Protein AF-A0A964QV43-F1 (afdb_monomer)

pLDDT: mean 86.17, std 11.32, range [45.97, 97.44]

Mean predicted aligned error: 10.3 Å

Secondary structure (DSSP, 8-state):
-----------S--SS---EEEEEEP-SSTT-EEEEEEES-S-TT-STTS--SEEEEEE----S--------SSS-----------SSHHHHS------EEEEEEE-TTS-EEEEEES--S-EEEEEESSSSS-EEEE-S--SSSSEEEEETTGGG-S--EEEEEE--

Structure (mmCIF, N/CA/C/O backbone):
data_AF-A0A964QV43-F1
#
_entry.id   AF-A0A964QV43-F1
#
loop_
_atom_site.group_PDB
_atom_site.id
_atom_site.type_symbol
_atom_site.label_atom_id
_atom_site.label_alt_id
_atom_site.label_comp_id
_atom_site.label_asym_id
_atom_site.label_entity_id
_atom_site.label_seq_id
_atom_site.pdbx_PDB_ins_code
_atom_site.Cartn_x
_atom_site.Cartn_y
_atom_site.Cartn_z
_atom_site.occupancy
_atom_site.B_iso_or_equiv
_atom_site.auth_seq_id
_atom_site.auth_comp_id
_atom_site.auth_asym_id
_atom_site.auth_atom_id
_atom_site.pdbx_PDB_model_num
ATOM 1 N N . MET A 1 1 ? 16.601 -3.543 -41.810 1.00 45.97 1 MET A N 1
ATOM 2 C CA . MET A 1 1 ? 17.189 -4.713 -41.134 1.00 45.97 1 MET A CA 1
ATOM 3 C C . MET A 1 1 ? 17.189 -4.360 -39.659 1.00 45.97 1 MET A C 1
ATOM 5 O O . MET A 1 1 ? 18.133 -3.740 -39.212 1.00 45.97 1 MET A O 1
ATOM 9 N N . GLU A 1 2 ? 16.094 -4.602 -38.943 1.00 54.75 2 GLU A N 1
ATOM 10 C CA . GLU A 1 2 ? 16.045 -4.313 -37.505 1.00 54.75 2 GLU A CA 1
ATOM 11 C C . GLU A 1 2 ? 15.262 -5.406 -36.798 1.00 54.75 2 GLU A C 1
ATOM 13 O O . GLU A 1 2 ? 14.046 -5.503 -36.918 1.00 54.75 2 GLU A O 1
ATOM 18 N N . THR A 1 3 ? 15.995 -6.251 -36.086 1.00 52.69 3 THR A N 1
ATOM 19 C CA . THR A 1 3 ? 15.449 -7.176 -35.096 1.00 52.69 3 THR A CA 1
ATOM 20 C C . THR A 1 3 ? 16.430 -7.240 -33.935 1.00 52.69 3 THR A C 1
ATOM 22 O O . THR A 1 3 ? 17.048 -8.269 -33.678 1.00 52.69 3 THR A O 1
ATOM 25 N N . SER A 1 4 ? 16.621 -6.117 -33.246 1.00 56.53 4 SER A N 1
ATOM 26 C CA . SER A 1 4 ? 17.097 -6.135 -31.864 1.00 56.53 4 SER A CA 1
ATOM 27 C C . SER A 1 4 ? 15.870 -6.171 -30.958 1.00 56.53 4 SER A C 1
ATOM 29 O O . SER A 1 4 ? 15.466 -5.178 -30.359 1.00 56.53 4 SER A O 1
ATOM 31 N N . THR A 1 5 ? 15.230 -7.337 -30.874 1.00 60.75 5 THR A N 1
ATOM 32 C CA . THR A 1 5 ? 14.279 -7.586 -29.791 1.00 60.75 5 THR A CA 1
ATOM 33 C C . THR A 1 5 ? 15.093 -7.637 -28.503 1.00 60.75 5 THR A C 1
ATOM 35 O O . THR A 1 5 ? 15.767 -8.622 -28.213 1.00 60.75 5 THR A O 1
ATOM 38 N N . TRP A 1 6 ? 15.116 -6.522 -27.779 1.00 61.56 6 TRP A N 1
ATOM 39 C CA . TRP A 1 6 ? 15.834 -6.406 -26.517 1.00 61.56 6 TRP A CA 1
ATOM 40 C C . TRP A 1 6 ? 15.053 -7.122 -25.416 1.00 61.56 6 TRP A C 1
ATOM 42 O O . TRP A 1 6 ? 13.926 -6.745 -25.102 1.00 61.56 6 TRP A O 1
ATOM 52 N N . LEU A 1 7 ? 15.656 -8.163 -24.838 1.00 74.38 7 LEU A N 1
ATOM 53 C CA . LEU A 1 7 ? 15.048 -8.992 -23.799 1.00 74.38 7 LEU A CA 1
ATOM 54 C C . LEU A 1 7 ? 15.809 -8.822 -22.480 1.00 74.38 7 LEU A C 1
ATOM 56 O O . LEU A 1 7 ? 17.037 -8.924 -22.422 1.00 74.38 7 LEU A O 1
ATOM 60 N N . MET A 1 8 ? 15.072 -8.557 -21.407 1.00 82.44 8 MET A N 1
ATOM 61 C CA . MET A 1 8 ? 15.572 -8.697 -20.045 1.00 82.44 8 MET A CA 1
ATOM 62 C C . MET A 1 8 ? 15.154 -10.072 -19.529 1.00 82.44 8 MET A C 1
ATOM 64 O O . MET A 1 8 ? 13.979 -10.417 -19.602 1.00 82.44 8 MET A O 1
ATOM 68 N N . ASP A 1 9 ? 16.114 -10.846 -19.025 1.00 85.44 9 ASP A N 1
ATOM 69 C CA . ASP A 1 9 ? 15.816 -12.105 -18.347 1.00 85.44 9 ASP A CA 1
ATOM 70 C C . ASP A 1 9 ? 15.123 -11.802 -17.009 1.00 85.44 9 ASP A C 1
ATOM 72 O O . ASP A 1 9 ? 15.660 -11.068 -16.176 1.00 85.44 9 ASP A O 1
ATOM 76 N N . LEU A 1 10 ? 13.910 -12.328 -16.837 1.00 85.19 10 LEU A N 1
ATOM 77 C CA . LEU A 1 10 ? 13.093 -12.174 -15.631 1.00 85.19 10 LEU A CA 1
ATOM 78 C C . LEU A 1 10 ? 13.141 -13.426 -14.739 1.00 85.19 10 LEU A C 1
ATOM 80 O O . LEU A 1 10 ? 12.353 -13.557 -13.798 1.00 85.19 10 LEU A O 1
ATOM 84 N N . GLY A 1 11 ? 14.071 -14.339 -15.018 1.00 85.56 11 GLY A N 1
ATOM 85 C CA . GLY A 1 11 ? 14.200 -15.644 -14.390 1.00 85.56 11 GLY A CA 1
ATOM 86 C C . GLY A 1 11 ? 13.428 -16.729 -15.137 1.00 85.56 11 GLY A C 1
ATOM 87 O O . GLY A 1 11 ? 12.701 -16.470 -16.097 1.00 85.56 11 GLY A O 1
ATOM 88 N N . ALA A 1 12 ? 13.574 -17.968 -14.661 1.00 87.19 12 ALA A N 1
ATOM 89 C CA . ALA A 1 12 ? 12.897 -19.117 -15.247 1.00 87.19 12 ALA A CA 1
ATOM 90 C C . ALA A 1 12 ? 11.363 -18.934 -15.241 1.00 87.19 12 ALA A C 1
ATOM 92 O O . ALA A 1 12 ? 10.820 -18.342 -14.296 1.00 87.19 12 ALA A O 1
ATOM 93 N N . PRO A 1 13 ? 10.666 -19.430 -16.279 1.00 83.12 13 PRO A N 1
ATOM 94 C CA . PRO A 1 13 ? 9.213 -19.475 -16.285 1.00 83.12 13 PRO A CA 1
ATOM 95 C C . PRO A 1 13 ? 8.705 -20.435 -15.203 1.00 83.12 13 PRO A C 1
ATOM 97 O O . PRO A 1 13 ? 9.263 -21.516 -15.00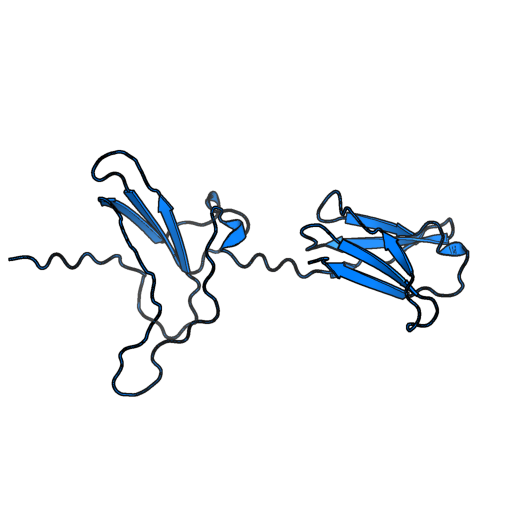9 1.00 83.12 13 PRO A O 1
ATOM 100 N N . ASP A 1 14 ? 7.629 -20.044 -14.526 1.00 86.94 14 ASP A N 1
ATOM 101 C CA . ASP A 1 14 ? 6.891 -20.876 -13.577 1.00 86.94 14 ASP A CA 1
ATOM 102 C C . ASP A 1 14 ? 5.392 -20.548 -13.610 1.00 86.94 14 ASP A C 1
ATOM 104 O O . ASP A 1 14 ? 4.965 -19.572 -14.225 1.00 86.94 14 ASP A O 1
ATOM 108 N N . GLU A 1 15 ? 4.595 -21.395 -12.958 1.00 86.50 15 GLU A N 1
ATOM 109 C CA . GLU A 1 15 ? 3.143 -21.227 -12.814 1.00 86.50 15 GLU A CA 1
ATOM 110 C C . GLU A 1 15 ? 2.764 -20.462 -11.530 1.00 86.50 15 GLU A C 1
ATOM 112 O O . GLU A 1 15 ? 1.591 -20.398 -11.158 1.00 86.50 15 GLU A O 1
ATOM 117 N N . ALA A 1 16 ? 3.741 -19.899 -10.809 1.00 89.50 16 ALA A N 1
ATOM 118 C CA . ALA A 1 16 ? 3.479 -19.199 -9.562 1.00 89.50 16 ALA A CA 1
ATOM 119 C C . ALA A 1 16 ? 2.957 -17.777 -9.813 1.00 89.50 16 ALA A C 1
ATOM 121 O O . ALA A 1 16 ? 3.231 -17.130 -10.828 1.00 89.50 16 ALA A O 1
ATOM 122 N N . VAL A 1 17 ? 2.234 -17.242 -8.827 1.00 88.62 17 VAL A N 1
ATOM 123 C CA . VAL A 1 17 ? 1.917 -15.813 -8.803 1.00 88.62 17 VAL A CA 1
ATOM 124 C C . VAL A 1 17 ? 3.200 -15.050 -8.501 1.00 88.62 17 VAL A C 1
ATOM 126 O O . VAL A 1 17 ? 3.832 -15.260 -7.467 1.00 88.62 17 VAL A O 1
ATOM 129 N N . ASN A 1 18 ? 3.570 -14.150 -9.405 1.00 91.12 18 ASN A N 1
ATOM 130 C CA . ASN A 1 18 ? 4.769 -13.337 -9.286 1.00 91.12 18 ASN A CA 1
ATOM 131 C C . ASN A 1 18 ? 4.397 -11.872 -9.052 1.00 91.12 18 ASN A C 1
ATOM 133 O O . ASN A 1 18 ? 3.537 -11.318 -9.735 1.00 91.12 18 ASN A O 1
ATOM 137 N N . PHE A 1 19 ? 5.074 -11.243 -8.096 1.00 92.50 19 PHE A N 1
ATOM 138 C CA . PHE A 1 19 ? 4.970 -9.817 -7.829 1.00 92.50 19 PHE A CA 1
ATOM 139 C C . PHE A 1 19 ? 6.157 -9.091 -8.462 1.00 92.50 19 PHE A C 1
ATOM 141 O O . PHE A 1 19 ? 7.310 -9.361 -8.122 1.00 92.50 19 PHE A O 1
ATOM 148 N N . PHE A 1 20 ? 5.876 -8.164 -9.374 1.00 93.44 20 PHE A N 1
ATOM 149 C CA . PHE A 1 20 ? 6.898 -7.371 -10.050 1.00 93.44 20 PHE A CA 1
ATOM 150 C C . PHE A 1 20 ? 6.821 -5.908 -9.632 1.00 93.44 20 PHE A C 1
ATOM 152 O O . PHE A 1 20 ? 5.737 -5.339 -9.529 1.00 93.44 20 PHE A O 1
ATOM 159 N N . VAL A 1 21 ? 7.990 -5.296 -9.456 1.00 95.56 21 VAL A N 1
ATOM 160 C CA . VAL A 1 21 ? 8.137 -3.844 -9.317 1.00 95.56 21 VAL A CA 1
ATOM 161 C C . V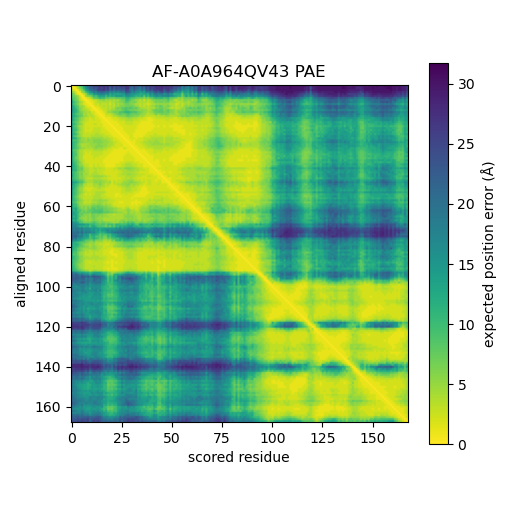AL A 1 21 ? 9.074 -3.371 -10.413 1.00 95.56 21 VAL A C 1
ATOM 163 O O . VAL A 1 21 ? 10.111 -3.991 -10.652 1.00 95.56 21 VAL A O 1
ATOM 166 N N . LEU A 1 22 ? 8.699 -2.295 -11.098 1.00 94.62 22 LEU A N 1
ATOM 167 C CA . LEU A 1 22 ? 9.518 -1.658 -12.121 1.00 94.62 22 LEU A CA 1
ATOM 168 C C . LEU A 1 22 ? 9.735 -0.198 -11.729 1.00 94.62 22 LEU A C 1
ATOM 170 O O . LEU A 1 22 ? 8.777 0.505 -11.413 1.00 94.62 22 LEU A O 1
ATOM 174 N N . LYS A 1 23 ? 10.987 0.259 -11.778 1.00 95.62 23 LYS A N 1
ATOM 175 C CA . LYS A 1 23 ? 11.349 1.667 -11.593 1.00 95.62 23 LYS A CA 1
ATOM 176 C C . LYS A 1 23 ? 11.905 2.217 -12.891 1.00 95.62 23 LYS A C 1
ATOM 178 O O . LYS A 1 23 ? 12.930 1.739 -13.370 1.00 95.62 23 LYS A O 1
ATOM 183 N N . PHE A 1 24 ? 11.237 3.234 -13.416 1.00 94.25 24 PHE A N 1
ATOM 184 C CA . PHE A 1 24 ? 11.685 4.002 -14.568 1.00 94.25 24 PHE A CA 1
ATOM 185 C C . PHE A 1 24 ? 12.455 5.221 -14.057 1.00 94.25 24 PHE A C 1
ATOM 187 O O . PHE A 1 24 ? 11.878 6.058 -13.364 1.00 94.25 24 PHE A O 1
ATOM 194 N N . ASN A 1 25 ? 13.745 5.321 -14.372 1.00 95.25 25 ASN A N 1
ATOM 195 C CA . ASN A 1 25 ? 14.514 6.540 -14.133 1.00 95.25 25 ASN A CA 1
ATOM 196 C C . ASN A 1 25 ? 14.676 7.256 -15.467 1.00 95.25 25 ASN A C 1
ATOM 198 O O . ASN A 1 25 ? 15.297 6.706 -16.377 1.00 95.25 25 ASN A O 1
ATOM 202 N N . LEU A 1 26 ? 14.109 8.455 -15.559 1.00 93.75 26 LEU A N 1
ATOM 203 C CA . LEU A 1 26 ? 14.152 9.280 -16.759 1.00 93.75 26 LEU A CA 1
ATOM 204 C C . LEU A 1 26 ? 15.197 10.390 -16.603 1.00 93.75 26 LEU A C 1
ATOM 206 O O . LEU A 1 26 ? 15.378 10.927 -15.507 1.00 93.75 26 LEU A O 1
ATOM 210 N N . SER A 1 27 ? 15.867 10.730 -17.695 1.00 94.31 27 SER A N 1
ATOM 211 C CA . SER A 1 27 ? 16.918 11.736 -17.789 1.00 94.31 27 SER A CA 1
ATOM 212 C C . SER A 1 27 ? 16.646 12.694 -18.951 1.00 94.31 27 SER A C 1
ATOM 214 O O . SER A 1 27 ? 15.976 12.363 -19.923 1.00 94.31 27 SER A O 1
ATOM 216 N N . ASP A 1 28 ? 17.187 13.905 -18.855 1.00 95.31 28 ASP A N 1
ATOM 217 C CA . ASP A 1 28 ? 17.239 14.877 -19.949 1.00 95.31 28 ASP A CA 1
ATOM 218 C C . ASP A 1 28 ? 18.413 14.630 -20.917 1.00 95.31 28 ASP A C 1
ATOM 220 O O . ASP A 1 28 ? 18.510 15.277 -21.962 1.00 95.31 28 ASP A O 1
ATOM 224 N N . GLN A 1 29 ? 19.307 13.691 -20.591 1.00 96.19 29 GLN A N 1
ATOM 225 C CA . GLN A 1 29 ? 20.451 13.323 -21.415 1.00 96.19 29 GLN A CA 1
ATOM 226 C C . GLN A 1 29 ? 20.105 12.206 -22.399 1.00 96.19 29 GLN A C 1
ATOM 228 O O . GLN A 1 29 ? 19.368 11.271 -22.095 1.00 96.19 29 GLN A O 1
ATOM 233 N N . THR A 1 30 ? 20.710 12.268 -23.584 1.00 95.19 30 THR A N 1
ATOM 234 C CA . THR A 1 30 ? 20.523 11.255 -24.622 1.00 95.19 30 THR A CA 1
ATOM 235 C C . THR A 1 30 ? 20.984 9.878 -24.157 1.00 95.19 30 THR A C 1
ATOM 237 O O . THR A 1 30 ? 22.147 9.691 -23.809 1.00 95.19 30 THR A O 1
ATOM 240 N N . ASN A 1 31 ? 20.092 8.901 -24.292 1.00 93.50 31 ASN A N 1
ATOM 241 C CA . ASN A 1 31 ? 20.296 7.497 -23.965 1.00 93.50 31 ASN A CA 1
ATOM 242 C C . ASN A 1 31 ? 20.625 7.262 -22.486 1.00 93.50 31 ASN A C 1
ATOM 244 O O . ASN A 1 31 ? 21.384 6.351 -22.164 1.00 93.50 31 ASN A O 1
ATOM 248 N N . SER A 1 32 ? 20.061 8.069 -21.588 1.00 95.44 32 SER A N 1
ATOM 249 C CA . SER A 1 32 ? 20.360 7.992 -20.154 1.00 95.44 32 SER A CA 1
ATOM 250 C C . SER A 1 32 ? 19.212 7.450 -19.303 1.00 95.44 32 SER A C 1
ATOM 252 O O . SER A 1 32 ? 19.368 7.330 -18.086 1.00 95.44 32 SER A O 1
ATOM 254 N N . ASP A 1 33 ? 18.091 7.058 -19.910 1.00 95.94 33 ASP A N 1
ATOM 255 C CA . ASP A 1 33 ? 16.996 6.430 -19.180 1.00 95.94 33 ASP A CA 1
ATOM 256 C C . ASP A 1 33 ? 17.354 4.998 -18.779 1.00 95.94 33 ASP A C 1
ATOM 258 O O . ASP A 1 33 ? 18.217 4.327 -19.365 1.00 95.94 33 ASP A O 1
ATOM 262 N N . SER A 1 34 ? 16.678 4.521 -17.736 1.00 94.44 34 SER A N 1
ATOM 263 C CA . SER A 1 34 ? 16.840 3.158 -17.250 1.00 94.44 34 SER A CA 1
ATOM 264 C C . SER A 1 34 ? 15.566 2.571 -16.659 1.00 94.44 34 SER A C 1
ATOM 266 O O . SER A 1 34 ? 14.710 3.280 -16.130 1.00 94.44 34 SER A O 1
ATOM 268 N N . VAL A 1 35 ? 15.488 1.242 -16.703 1.00 94.75 35 VAL A N 1
ATOM 269 C CA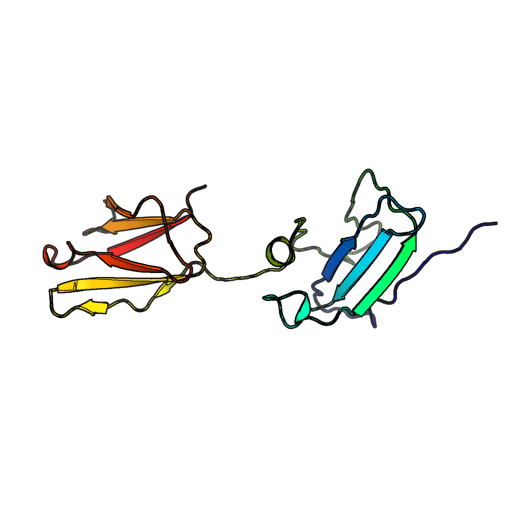 . VAL A 1 35 ? 14.490 0.442 -15.995 1.00 94.75 35 VAL A CA 1
ATOM 270 C C . VAL A 1 35 ? 15.200 -0.509 -15.050 1.00 94.75 35 VAL A C 1
ATOM 272 O O . VAL A 1 35 ? 16.061 -1.289 -15.462 1.00 94.75 35 VAL A O 1
ATOM 275 N N . VAL A 1 36 ? 14.817 -0.459 -13.781 1.00 95.44 36 VAL A N 1
ATOM 276 C CA . VAL A 1 36 ? 15.207 -1.437 -12.763 1.00 95.44 36 VAL A CA 1
ATOM 277 C C . VAL A 1 36 ? 14.015 -2.344 -12.499 1.00 95.44 36 VAL A C 1
ATOM 279 O O . VAL A 1 36 ? 12.892 -1.853 -12.370 1.00 95.44 36 VAL A O 1
ATOM 282 N N . VAL A 1 37 ? 14.245 -3.654 -12.429 1.00 95.88 37 VAL A N 1
ATOM 283 C CA . VAL A 1 37 ? 13.181 -4.640 -12.207 1.00 95.88 37 VAL A CA 1
ATOM 284 C C . VAL A 1 37 ? 13.468 -5.452 -10.955 1.00 95.88 37 VAL A C 1
ATOM 286 O O . VAL A 1 37 ? 14.579 -5.942 -10.746 1.00 95.88 37 VAL A O 1
ATOM 289 N N . TRP A 1 38 ? 12.427 -5.650 -10.156 1.00 96.12 38 TRP A N 1
ATOM 290 C CA . TRP A 1 38 ? 12.389 -6.604 -9.059 1.00 96.12 38 TRP A CA 1
ATOM 291 C C . TRP A 1 38 ? 11.318 -7.646 -9.348 1.00 96.12 38 TRP A C 1
ATOM 293 O O . TRP A 1 38 ? 10.220 -7.314 -9.795 1.00 96.12 38 TRP A O 1
ATOM 303 N N . ARG A 1 39 ? 11.632 -8.900 -9.037 1.00 94.25 39 ARG A N 1
ATOM 304 C CA . ARG A 1 39 ? 10.686 -10.013 -9.009 1.00 94.25 39 ARG A CA 1
ATOM 305 C C . ARG A 1 39 ? 10.685 -10.574 -7.597 1.00 94.25 39 ARG A C 1
ATOM 307 O O . ARG A 1 39 ? 11.744 -10.922 -7.084 1.00 94.25 39 ARG A O 1
ATOM 314 N N . ASN A 1 40 ? 9.511 -10.632 -6.983 1.00 93.31 40 ASN A N 1
ATOM 315 C CA . ASN A 1 40 ? 9.289 -11.097 -5.615 1.00 93.31 40 ASN A CA 1
ATOM 316 C C . ASN A 1 40 ? 10.266 -10.467 -4.589 1.00 93.31 40 ASN A C 1
ATOM 318 O O . ASN A 1 40 ? 10.953 -11.201 -3.875 1.00 93.31 40 ASN A O 1
ATOM 322 N N . PRO A 1 41 ? 10.370 -9.121 -4.513 1.00 93.50 41 PRO A N 1
ATOM 323 C CA . PRO A 1 41 ? 11.263 -8.458 -3.563 1.00 93.50 41 PRO A CA 1
ATOM 324 C C . PRO A 1 41 ? 10.948 -8.866 -2.116 1.00 93.50 41 PRO A C 1
ATOM 326 O O . PRO A 1 41 ? 9.808 -8.769 -1.665 1.00 93.50 41 PRO A O 1
ATOM 329 N N . ALA A 1 42 ? 11.971 -9.301 -1.376 1.00 88.62 42 ALA A N 1
ATOM 330 C CA . ALA A 1 42 ? 11.806 -9.816 -0.016 1.00 88.62 42 ALA A CA 1
ATOM 331 C C . ALA A 1 42 ? 11.529 -8.717 1.027 1.00 88.62 42 ALA A C 1
ATOM 333 O O . ALA A 1 42 ? 10.841 -8.966 2.016 1.00 88.62 42 ALA A O 1
ATOM 334 N N . ASN A 1 43 ? 12.051 -7.502 0.821 1.00 90.44 43 ASN A N 1
ATOM 335 C CA . ASN A 1 43 ? 11.872 -6.378 1.735 1.00 90.44 43 ASN A CA 1
ATOM 336 C C . ASN A 1 43 ? 11.005 -5.287 1.096 1.00 90.44 43 ASN A C 1
ATOM 338 O O . ASN A 1 43 ? 11.494 -4.385 0.417 1.00 90.44 43 ASN A O 1
ATOM 342 N N . LEU A 1 44 ? 9.703 -5.337 1.362 1.00 90.81 44 LEU A N 1
ATOM 343 C CA . LEU A 1 44 ? 8.768 -4.339 0.841 1.00 90.81 44 LEU A CA 1
ATOM 344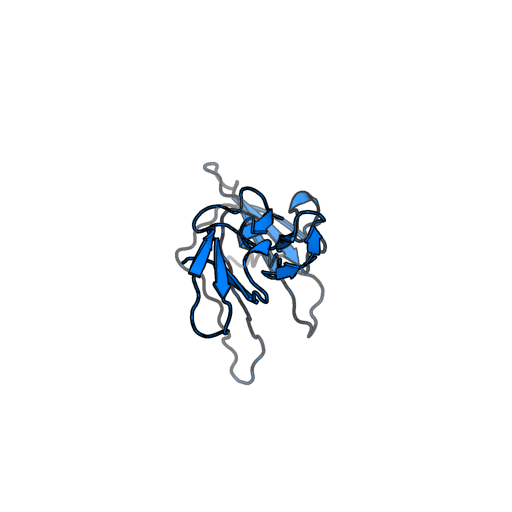 C C . LEU A 1 44 ? 8.874 -2.982 1.552 1.00 90.81 44 LEU A C 1
ATOM 346 O O . LEU A 1 44 ? 8.407 -1.991 1.007 1.00 90.81 44 LEU A O 1
ATOM 350 N N . ALA A 1 45 ? 9.506 -2.896 2.725 1.00 87.50 45 ALA A N 1
ATOM 351 C CA . ALA A 1 45 ? 9.627 -1.643 3.472 1.00 87.50 45 ALA A CA 1
ATOM 352 C C . ALA A 1 45 ? 10.709 -0.700 2.919 1.00 87.50 45 ALA A C 1
ATOM 354 O O . ALA A 1 45 ? 10.715 0.481 3.259 1.00 87.50 45 ALA A O 1
ATOM 355 N N . SER A 1 46 ? 11.635 -1.200 2.095 1.00 89.50 46 SER A N 1
ATOM 356 C CA . SER A 1 46 ? 12.741 -0.402 1.565 1.00 89.50 46 SER A CA 1
ATOM 357 C C . SER A 1 46 ? 13.214 -0.911 0.207 1.00 89.50 46 SER A C 1
ATOM 359 O O . SER A 1 46 ? 13.624 -2.066 0.090 1.00 89.50 46 SER A O 1
ATOM 361 N N . GLU A 1 47 ? 13.243 -0.015 -0.785 1.00 92.81 47 GLU A N 1
ATOM 362 C CA . GLU A 1 47 ? 13.810 -0.273 -2.117 1.00 92.81 47 GLU A CA 1
ATOM 363 C C . GLU A 1 47 ? 15.266 -0.749 -2.012 1.00 92.81 47 GLU A C 1
ATOM 365 O O . GLU A 1 47 ? 15.617 -1.803 -2.532 1.00 92.81 47 GLU A O 1
ATOM 370 N N . ALA A 1 48 ? 16.107 -0.021 -1.268 1.00 91.75 48 ALA A N 1
ATOM 371 C CA . ALA A 1 48 ? 17.525 -0.350 -1.103 1.00 91.75 48 ALA A CA 1
ATOM 372 C C . ALA A 1 48 ? 17.754 -1.685 -0.371 1.00 91.75 48 ALA A C 1
ATOM 374 O O . ALA A 1 48 ? 18.809 -2.300 -0.510 1.00 91.75 48 ALA A O 1
ATOM 375 N N . GLY A 1 49 ? 16.769 -2.131 0.415 1.00 89.06 49 GLY A N 1
ATOM 376 C CA . GLY A 1 49 ? 16.791 -3.415 1.110 1.00 89.06 49 GLY A CA 1
ATOM 377 C C . GLY A 1 49 ? 16.346 -4.602 0.253 1.00 89.06 49 GLY A C 1
ATOM 378 O O . GLY A 1 49 ? 16.388 -5.730 0.742 1.00 89.06 49 GLY A O 1
ATOM 379 N N . SER A 1 50 ? 15.910 -4.368 -0.988 1.00 92.12 50 SER A N 1
ATOM 380 C CA . SER A 1 50 ? 15.462 -5.400 -1.922 1.00 92.12 50 SER A CA 1
ATOM 381 C C . SER A 1 50 ? 16.382 -5.454 -3.146 1.00 92.12 50 SER A C 1
ATOM 383 O O . SER A 1 50 ? 16.418 -4.498 -3.922 1.00 92.12 50 SER A O 1
ATOM 385 N N . PRO A 1 51 ? 17.118 -6.557 -3.376 1.00 92.31 51 PRO A N 1
ATOM 386 C CA . PRO A 1 51 ? 17.982 -6.673 -4.545 1.00 92.31 51 PRO A CA 1
ATOM 387 C C . PRO A 1 51 ? 17.150 -6.747 -5.831 1.00 92.31 51 PRO A C 1
ATOM 389 O O . PRO A 1 51 ? 16.221 -7.550 -5.940 1.00 92.31 51 PRO A O 1
ATOM 392 N N . ALA A 1 52 ? 17.494 -5.906 -6.806 1.00 94.06 52 ALA A N 1
ATOM 393 C CA . ALA A 1 52 ? 16.908 -5.961 -8.139 1.00 94.06 52 ALA A CA 1
ATOM 394 C C . ALA A 1 52 ? 17.379 -7.220 -8.876 1.00 94.06 52 ALA A C 1
ATOM 396 O O . ALA A 1 52 ? 18.531 -7.634 -8.741 1.00 94.06 52 ALA A O 1
ATOM 397 N N . ILE A 1 53 ? 16.506 -7.793 -9.705 1.00 94.12 53 ILE A N 1
ATOM 398 C CA . ILE A 1 53 ? 16.884 -8.892 -10.605 1.00 94.12 53 ILE A CA 1
ATOM 399 C C . ILE A 1 53 ? 17.666 -8.382 -11.820 1.00 94.12 53 ILE A C 1
ATOM 401 O O . ILE A 1 53 ? 18.362 -9.140 -12.489 1.00 94.12 53 ILE A O 1
ATOM 405 N N . GLY A 1 54 ? 17.599 -7.076 -12.081 1.00 92.56 54 GLY A N 1
ATOM 406 C CA . GLY A 1 54 ? 18.522 -6.407 -12.975 1.00 92.56 54 GLY A CA 1
ATOM 407 C C . GLY A 1 54 ? 18.139 -4.966 -13.272 1.00 92.56 54 GLY A C 1
ATOM 408 O O . GLY A 1 54 ? 17.043 -4.498 -12.958 1.00 92.56 54 GLY A O 1
ATOM 409 N N . THR A 1 55 ? 19.072 -4.294 -13.934 1.00 93.38 55 THR A N 1
ATOM 410 C CA . THR A 1 55 ? 18.907 -2.944 -14.465 1.00 93.38 55 THR A CA 1
ATOM 411 C C . THR A 1 55 ? 19.211 -2.966 -15.952 1.00 93.38 55 THR A C 1
ATOM 413 O O . THR A 1 55 ? 20.119 -3.667 -16.415 1.00 93.38 55 THR A O 1
ATOM 416 N N . ARG A 1 56 ? 18.446 -2.192 -16.709 1.00 91.44 56 ARG A N 1
ATOM 417 C CA . ARG A 1 56 ? 18.746 -1.843 -18.093 1.00 91.44 56 ARG A CA 1
ATOM 418 C C . ARG A 1 56 ? 18.845 -0.335 -18.191 1.00 91.44 56 ARG A C 1
ATOM 420 O O . ARG A 1 56 ? 18.020 0.361 -17.617 1.00 91.44 56 ARG A O 1
ATOM 427 N N . SER A 1 57 ? 19.855 0.148 -18.897 1.00 93.31 57 SER A N 1
ATOM 428 C CA . SER A 1 57 ? 20.147 1.566 -19.107 1.00 93.31 57 SER A CA 1
ATOM 429 C C . SER A 1 57 ? 20.686 1.772 -20.521 1.00 93.31 57 SER A C 1
ATOM 431 O O . SER A 1 57 ? 20.915 0.793 -21.237 1.00 93.31 57 SER A O 1
ATOM 433 N N . GLY A 1 58 ? 20.895 3.023 -20.930 1.00 92.25 58 GLY A N 1
ATOM 434 C CA . GLY A 1 58 ? 21.512 3.319 -22.225 1.00 92.25 58 GLY A CA 1
ATOM 435 C C . GLY A 1 58 ? 20.509 3.585 -23.349 1.00 92.25 58 GLY A C 1
ATOM 436 O O . GLY A 1 58 ? 20.828 3.342 -24.511 1.00 92.25 58 GLY A O 1
ATOM 437 N N . PHE A 1 59 ? 19.288 4.013 -23.026 1.00 91.88 59 PHE A N 1
ATOM 438 C CA . PHE A 1 59 ? 18.224 4.254 -24.001 1.00 91.88 59 PHE A CA 1
ATOM 439 C C . PHE A 1 59 ? 17.384 5.471 -23.615 1.00 91.88 59 PHE A C 1
ATOM 441 O O . PHE A 1 59 ? 17.542 6.008 -22.526 1.00 91.88 59 PHE A O 1
ATOM 448 N N . ASN A 1 60 ? 16.530 5.923 -24.530 1.00 92.88 60 ASN A N 1
ATOM 449 C CA . ASN A 1 60 ? 15.502 6.926 -24.263 1.00 92.88 60 ASN A CA 1
ATOM 450 C C . ASN A 1 60 ? 14.134 6.242 -24.242 1.00 92.88 60 ASN A C 1
ATOM 452 O O . ASN A 1 60 ? 13.849 5.392 -25.091 1.00 92.88 60 ASN A O 1
ATOM 456 N N . MET A 1 61 ? 13.279 6.627 -23.302 1.00 89.62 61 MET A N 1
ATOM 457 C CA . MET A 1 61 ? 11.949 6.070 -23.101 1.00 89.62 61 MET A CA 1
ATOM 458 C C . MET A 1 61 ? 10.877 7.093 -23.429 1.00 89.62 61 MET A C 1
ATOM 460 O O . MET A 1 61 ? 10.809 8.165 -22.839 1.00 89.62 61 MET A O 1
ATOM 464 N N . ILE A 1 62 ? 9.972 6.710 -24.324 1.00 85.88 62 ILE A N 1
ATOM 465 C CA . ILE A 1 62 ? 8.710 7.408 -24.545 1.00 85.88 62 ILE A CA 1
ATOM 466 C C . ILE A 1 62 ? 7.603 6.369 -24.688 1.00 85.88 62 ILE A C 1
ATOM 468 O O . ILE A 1 62 ? 7.749 5.381 -25.406 1.00 85.88 62 ILE A O 1
ATOM 472 N N . PHE A 1 63 ? 6.487 6.575 -24.003 1.00 81.94 63 PHE A N 1
ATOM 473 C CA . PHE A 1 63 ? 5.279 5.788 -24.207 1.00 81.94 63 PHE A CA 1
ATOM 474 C C . PHE A 1 63 ? 4.060 6.673 -23.964 1.00 81.94 63 PHE A C 1
ATOM 476 O O . PHE A 1 63 ? 4.026 7.466 -23.029 1.00 81.94 63 PHE A O 1
ATOM 483 N N . ASN A 1 64 ? 3.056 6.533 -24.827 1.00 86.75 64 ASN A N 1
ATOM 484 C CA . ASN A 1 64 ? 1.791 7.265 -24.715 1.00 86.75 64 ASN A CA 1
ATOM 485 C C . ASN A 1 64 ? 0.696 6.428 -24.043 1.00 86.75 64 ASN A C 1
ATOM 487 O O . ASN A 1 64 ? -0.337 6.962 -23.651 1.00 86.75 64 ASN A O 1
ATOM 491 N N . ASN A 1 65 ? 0.887 5.110 -23.951 1.00 84.88 65 ASN A N 1
ATOM 492 C CA . ASN A 1 65 ? -0.044 4.197 -23.306 1.00 84.88 65 ASN A CA 1
ATOM 493 C C . ASN A 1 65 ? 0.696 3.006 -22.686 1.00 84.88 65 ASN A C 1
ATOM 495 O O . ASN A 1 65 ? 1.782 2.636 -23.129 1.00 84.88 65 ASN A O 1
ATOM 499 N N . THR A 1 66 ? 0.057 2.411 -21.682 1.00 81.44 66 THR A N 1
ATOM 500 C CA . THR A 1 66 ? 0.451 1.140 -21.075 1.00 81.44 66 THR A CA 1
ATOM 501 C C . THR A 1 66 ? -0.763 0.230 -21.111 1.00 81.44 66 THR A C 1
ATOM 503 O O . THR A 1 66 ? -1.831 0.605 -20.630 1.00 81.44 66 THR A O 1
ATOM 506 N N . THR A 1 67 ? -0.608 -0.959 -21.685 1.00 82.38 67 THR A N 1
ATOM 507 C CA . THR A 1 67 ? -1.683 -1.950 -21.789 1.00 82.38 67 THR A CA 1
ATOM 508 C C . THR A 1 67 ? -1.208 -3.273 -21.208 1.00 82.38 67 THR A C 1
ATOM 510 O O . THR A 1 67 ? -0.155 -3.774 -21.595 1.00 82.38 67 THR A O 1
ATOM 513 N N . VAL A 1 68 ? -2.002 -3.858 -20.310 1.00 81.56 68 VAL A N 1
ATOM 514 C CA . VAL A 1 68 ? -1.844 -5.247 -19.865 1.00 81.56 68 VAL A CA 1
ATOM 515 C C . VAL A 1 68 ? -2.951 -6.047 -20.533 1.00 81.56 68 VAL A C 1
ATOM 517 O O . VAL A 1 68 ? -4.118 -5.922 -20.170 1.00 81.56 68 VAL A O 1
ATOM 520 N N . ALA A 1 69 ? -2.597 -6.813 -21.560 1.00 76.75 69 ALA A N 1
ATOM 521 C CA . ALA A 1 69 ? -3.556 -7.571 -22.349 1.00 76.75 69 ALA A CA 1
ATOM 522 C C . ALA A 1 69 ? -3.000 -8.940 -22.728 1.00 76.75 69 ALA A C 1
ATOM 524 O O . ALA A 1 69 ? -1.795 -9.126 -22.892 1.00 76.75 69 ALA A O 1
ATOM 525 N N . MET A 1 70 ? -3.916 -9.886 -22.900 1.00 75.62 70 MET A N 1
ATOM 526 C CA . MET A 1 70 ? -3.641 -11.205 -23.447 1.00 75.62 70 MET A CA 1
ATOM 527 C C . MET A 1 70 ? -4.201 -11.269 -24.869 1.00 75.62 70 MET A C 1
ATOM 529 O O . MET A 1 70 ? -5.364 -10.940 -25.090 1.00 75.62 70 MET A O 1
ATOM 533 N N . PHE A 1 71 ? -3.389 -11.737 -25.818 1.00 70.81 71 PHE A N 1
ATOM 534 C CA . PHE A 1 71 ? -3.773 -11.924 -27.224 1.00 70.81 71 PHE A CA 1
ATOM 535 C C . PHE A 1 71 ? -3.687 -13.406 -27.629 1.00 70.81 71 PHE A C 1
ATOM 537 O O . PHE A 1 71 ? -3.132 -13.746 -28.671 1.00 70.81 71 PHE A O 1
ATOM 544 N N . ALA A 1 72 ? -4.179 -14.307 -26.773 1.00 68.94 72 ALA A N 1
ATOM 545 C CA . ALA A 1 72 ? -4.153 -15.749 -27.020 1.00 68.94 72 ALA A CA 1
ATOM 546 C C . ALA A 1 72 ? -5.448 -16.231 -27.694 1.00 68.94 72 ALA A C 1
ATOM 548 O O . ALA A 1 72 ? -6.536 -15.750 -27.381 1.00 68.94 72 ALA A O 1
ATOM 549 N N . SER A 1 73 ? -5.333 -17.209 -28.600 1.00 66.31 73 SER A N 1
ATOM 550 C CA . SER A 1 73 ? -6.463 -17.796 -29.336 1.00 66.31 73 SER A CA 1
ATOM 551 C C . SER A 1 73 ? -7.242 -18.858 -28.545 1.00 66.31 73 SER A C 1
ATOM 553 O O . SER A 1 73 ? -8.336 -19.233 -28.963 1.00 66.31 73 SER A O 1
ATOM 555 N N . SER A 1 74 ? -6.729 -19.329 -27.400 1.00 71.19 74 SER A N 1
ATOM 556 C CA . SER A 1 74 ? -7.462 -20.208 -26.475 1.00 71.19 74 SER A CA 1
ATOM 557 C C . SER A 1 74 ? -6.851 -20.227 -25.067 1.00 71.19 74 SER A C 1
ATOM 559 O O . SER A 1 74 ? -5.645 -20.425 -24.934 1.00 71.19 74 SER A O 1
ATOM 561 N N . GLY A 1 75 ? -7.695 -20.126 -24.032 1.00 66.56 75 GLY A N 1
ATOM 562 C CA . GLY A 1 75 ? -7.320 -20.264 -22.615 1.00 66.56 75 GLY A CA 1
ATOM 563 C C . GLY A 1 75 ? -6.799 -18.981 -21.950 1.00 66.56 75 GLY A C 1
ATOM 564 O O . GLY A 1 75 ? -6.315 -18.070 -22.618 1.00 66.56 75 GLY A O 1
ATOM 565 N N . GLN A 1 76 ? -6.920 -18.903 -20.619 1.00 69.19 76 GLN A N 1
ATOM 566 C CA . GLN A 1 76 ? -6.341 -17.825 -19.812 1.00 69.19 76 GLN A CA 1
ATOM 567 C C . GLN A 1 76 ? -4.897 -18.186 -19.452 1.00 69.19 76 GLN A C 1
ATOM 569 O O . GLN A 1 76 ? -4.671 -19.066 -18.630 1.00 69.19 76 GLN A O 1
ATOM 574 N N . LEU A 1 77 ? -3.929 -17.515 -20.078 1.00 71.69 77 LEU A N 1
ATOM 575 C CA . LEU A 1 77 ? -2.496 -17.731 -19.832 1.00 71.69 77 LEU A CA 1
ATOM 576 C C . LEU A 1 77 ? -1.912 -16.738 -18.817 1.00 71.69 77 LEU A C 1
ATOM 578 O O . LEU A 1 77 ? -0.824 -16.961 -18.299 1.00 71.69 77 LEU A O 1
ATOM 582 N N . MET A 1 78 ? -2.617 -15.635 -18.537 1.00 76.69 78 MET A N 1
ATOM 583 C CA . MET A 1 78 ? -2.198 -14.617 -17.573 1.00 76.69 78 MET A CA 1
ATOM 584 C C . MET A 1 78 ? -3.407 -14.033 -16.832 1.00 76.69 78 MET A C 1
ATOM 586 O O . MET A 1 78 ? -4.440 -13.726 -17.431 1.00 76.69 78 MET A O 1
ATOM 590 N N . SER A 1 79 ? -3.263 -13.845 -15.523 1.00 80.38 79 SER A N 1
ATOM 591 C CA . SER A 1 79 ? -4.173 -13.070 -14.676 1.00 80.38 79 SER A CA 1
ATOM 592 C C . SER A 1 79 ? -3.366 -12.000 -13.952 1.00 80.38 79 SER A C 1
ATOM 594 O O . SER A 1 79 ? -2.368 -12.323 -13.309 1.00 80.38 79 SER A O 1
ATOM 596 N N . ALA A 1 80 ? -3.794 -10.745 -14.046 1.00 83.06 80 ALA A N 1
ATOM 597 C CA . ALA A 1 80 ? -3.275 -9.669 -13.212 1.00 83.06 80 ALA A CA 1
ATOM 598 C C . ALA A 1 80 ? -4.260 -9.429 -12.065 1.00 83.06 80 ALA A C 1
ATOM 600 O O . ALA A 1 80 ? -5.465 -9.375 -12.303 1.00 83.06 80 ALA A O 1
ATOM 601 N N . ASP A 1 81 ? -3.745 -9.309 -10.844 1.00 84.56 81 ASP A N 1
ATOM 602 C CA . ASP A 1 81 ? -4.542 -8.911 -9.680 1.00 84.56 81 ASP A CA 1
ATOM 603 C C . ASP A 1 81 ? -4.649 -7.380 -9.629 1.00 84.56 81 ASP A C 1
ATOM 605 O O . ASP A 1 81 ? -5.718 -6.805 -9.821 1.00 84.56 81 ASP A O 1
ATOM 609 N N . GLU A 1 82 ? -3.506 -6.700 -9.494 1.00 88.00 82 GLU A N 1
ATOM 610 C CA . GLU A 1 82 ? -3.443 -5.249 -9.330 1.00 88.00 82 GLU A CA 1
ATOM 611 C C . GLU A 1 82 ? -2.270 -4.640 -10.109 1.00 88.00 82 GLU A C 1
ATOM 613 O O . GLU A 1 82 ? -1.169 -5.191 -10.140 1.00 88.00 82 GLU A O 1
ATOM 618 N N . VAL A 1 83 ? -2.497 -3.467 -10.705 1.00 88.75 83 VAL A N 1
ATOM 619 C CA . VAL A 1 83 ? -1.448 -2.617 -11.279 1.00 88.75 83 VAL A CA 1
ATOM 620 C C . VAL A 1 83 ? -1.415 -1.319 -10.485 1.00 88.75 83 VAL A C 1
ATOM 622 O O . VAL A 1 83 ? -2.416 -0.608 -10.417 1.00 88.75 83 VAL A O 1
ATOM 625 N N . ARG A 1 84 ? -0.260 -1.003 -9.896 1.00 90.19 84 ARG A N 1
ATOM 626 C CA . ARG A 1 84 ? -0.028 0.241 -9.154 1.00 90.19 84 ARG A CA 1
ATOM 627 C C . ARG A 1 84 ? 0.998 1.096 -9.870 1.00 90.19 84 ARG A C 1
ATOM 629 O O . ARG A 1 84 ? 1.991 0.582 -10.376 1.00 90.19 84 ARG A O 1
ATOM 636 N N . LEU A 1 85 ? 0.761 2.400 -9.866 1.00 91.50 85 LEU A N 1
ATOM 637 C CA . LEU A 1 85 ? 1.688 3.405 -10.363 1.00 91.50 85 LEU A CA 1
ATOM 638 C C . LEU A 1 85 ? 1.881 4.439 -9.263 1.00 91.50 85 LEU A C 1
ATOM 640 O O . LEU A 1 85 ? 0.915 4.882 -8.645 1.00 91.50 85 LEU A O 1
ATOM 644 N N . GLY A 1 86 ? 3.126 4.818 -9.031 1.00 91.44 86 GLY A N 1
ATOM 645 C CA . GLY A 1 86 ? 3.490 5.775 -8.004 1.00 91.44 86 GLY A CA 1
ATOM 646 C C . GLY A 1 86 ? 4.897 6.291 -8.234 1.00 91.44 86 GLY A C 1
ATOM 647 O O . GLY A 1 86 ? 5.634 5.772 -9.075 1.00 91.44 86 GLY A O 1
ATOM 648 N N . THR A 1 87 ? 5.253 7.345 -7.513 1.00 91.75 87 THR A N 1
ATOM 649 C CA . THR A 1 87 ? 6.572 7.978 -7.624 1.00 91.75 87 THR A CA 1
ATOM 650 C C . THR A 1 87 ? 7.554 7.431 -6.594 1.00 91.75 87 THR A C 1
ATOM 652 O O . THR A 1 87 ? 8.758 7.654 -6.725 1.00 91.75 87 THR A O 1
ATOM 655 N N . THR A 1 88 ? 7.070 6.689 -5.592 1.00 91.88 88 THR A N 1
ATOM 656 C CA . THR A 1 88 ? 7.894 6.060 -4.559 1.00 91.88 88 THR A CA 1
ATOM 657 C C . THR A 1 88 ? 7.676 4.548 -4.488 1.00 91.88 88 THR A C 1
ATOM 659 O O . THR A 1 88 ? 6.648 4.015 -4.901 1.00 91.88 88 THR A O 1
ATOM 662 N N . TRP A 1 89 ? 8.650 3.840 -3.910 1.00 92.56 89 TRP A N 1
ATOM 663 C CA . TRP A 1 89 ? 8.568 2.398 -3.662 1.00 92.56 89 TRP A CA 1
ATOM 664 C C . TRP A 1 89 ? 7.332 2.006 -2.839 1.00 92.56 89 TRP A C 1
ATOM 666 O O . TRP A 1 89 ? 6.651 1.039 -3.169 1.00 92.56 89 TRP A O 1
ATOM 676 N N . ALA A 1 90 ? 7.009 2.784 -1.801 1.00 88.81 90 ALA A N 1
ATOM 677 C CA . ALA A 1 90 ? 5.879 2.518 -0.913 1.00 88.81 90 ALA A CA 1
ATOM 678 C C . ALA A 1 90 ? 4.516 2.604 -1.625 1.00 88.81 90 ALA A C 1
ATOM 680 O O . ALA A 1 90 ? 3.585 1.912 -1.220 1.00 88.81 90 ALA A O 1
ATOM 681 N N . ASP A 1 91 ? 4.410 3.401 -2.693 1.00 88.75 91 ASP A N 1
ATOM 682 C CA . ASP A 1 91 ? 3.167 3.559 -3.459 1.00 88.75 91 ASP A CA 1
ATOM 683 C C . ASP A 1 91 ? 2.844 2.317 -4.303 1.00 88.75 91 ASP A C 1
ATOM 685 O O . ASP A 1 91 ? 1.680 2.001 -4.554 1.00 88.75 91 ASP A O 1
ATOM 689 N N . VAL A 1 92 ? 3.880 1.605 -4.760 1.00 92.31 92 VAL A N 1
ATOM 690 C CA . VAL A 1 92 ? 3.745 0.487 -5.707 1.00 92.31 92 VAL A CA 1
ATOM 691 C C . VAL A 1 92 ? 3.880 -0.881 -5.055 1.00 92.31 92 VAL A C 1
ATOM 693 O O . VAL A 1 92 ? 3.409 -1.871 -5.614 1.00 92.31 92 VAL A O 1
ATOM 696 N N . VAL A 1 93 ? 4.469 -0.962 -3.860 1.00 91.62 93 VAL A N 1
ATOM 697 C CA . VAL A 1 93 ? 4.534 -2.216 -3.108 1.00 91.62 93 VAL A CA 1
ATOM 698 C C . VAL A 1 93 ? 3.350 -2.371 -2.157 1.00 91.62 93 VAL A C 1
ATOM 700 O O . VAL A 1 93 ? 2.901 -1.405 -1.539 1.00 91.62 93 VAL A O 1
ATOM 703 N N . PRO A 1 94 ? 2.817 -3.589 -1.984 1.00 77.50 94 PRO A N 1
ATOM 704 C CA . PRO A 1 94 ? 1.792 -3.854 -0.991 1.00 77.50 94 PRO A CA 1
ATOM 705 C C . PRO A 1 94 ? 2.393 -3.837 0.414 1.00 77.50 94 PRO A C 1
ATOM 707 O O . PRO A 1 94 ? 2.609 -4.879 1.030 1.00 77.50 94 PRO A O 1
ATOM 710 N N . LEU A 1 95 ? 2.590 -2.639 0.971 1.00 67.62 95 LEU A N 1
ATOM 711 C CA . LEU A 1 95 ? 2.672 -2.460 2.415 1.00 67.62 95 LEU A CA 1
ATOM 712 C C . LEU A 1 95 ? 1.279 -2.701 2.990 1.00 67.62 95 LEU A C 1
ATOM 714 O O . LEU A 1 95 ? 0.508 -1.782 3.256 1.00 67.62 95 LEU A O 1
ATOM 718 N N . ARG A 1 96 ? 0.926 -3.975 3.175 1.00 57.91 96 ARG A N 1
ATOM 719 C CA . ARG A 1 96 ? -0.216 -4.346 4.006 1.00 57.91 96 ARG A CA 1
ATOM 720 C C . ARG A 1 96 ? 0.149 -4.025 5.454 1.00 57.91 96 ARG A C 1
ATOM 722 O O . ARG A 1 96 ? 0.481 -4.927 6.214 1.00 57.91 96 ARG A O 1
ATOM 729 N N . GLN A 1 97 ? 0.091 -2.758 5.853 1.00 64.94 97 GLN A N 1
ATOM 730 C CA . GLN A 1 97 ? -0.198 -2.465 7.248 1.00 64.94 97 GLN A CA 1
ATOM 731 C C . GLN A 1 97 ? -1.717 -2.532 7.388 1.00 64.94 97 GLN A C 1
ATOM 733 O O . GLN A 1 97 ? -2.413 -1.601 6.969 1.00 64.94 97 GLN A O 1
ATOM 738 N N . PRO A 1 98 ? -2.269 -3.656 7.885 1.00 70.00 98 PRO A N 1
ATOM 739 C CA . PRO A 1 98 ? -3.692 -3.721 8.134 1.00 70.00 98 PRO A CA 1
ATOM 740 C C . PRO A 1 98 ? -4.040 -2.600 9.104 1.00 70.00 98 PRO A C 1
ATOM 742 O O . PRO A 1 98 ? -3.408 -2.458 10.151 1.00 70.00 98 PRO A O 1
ATOM 745 N N . PHE A 1 99 ? -5.052 -1.816 8.751 1.00 79.94 99 PHE A N 1
ATOM 746 C CA . PHE A 1 99 ? -5.611 -0.862 9.685 1.00 79.94 99 PHE A CA 1
ATOM 747 C C . PHE A 1 99 ? -6.148 -1.635 10.894 1.00 79.94 99 PHE A C 1
ATOM 749 O O . PHE A 1 99 ? -7.081 -2.430 10.762 1.00 79.94 99 PHE A O 1
ATOM 756 N N . ARG A 1 100 ? -5.511 -1.470 12.055 1.00 86.56 100 ARG A N 1
ATOM 757 C CA . ARG A 1 100 ? -5.747 -2.334 13.216 1.00 86.56 100 ARG A CA 1
ATOM 758 C C . ARG A 1 100 ? -5.845 -1.531 14.503 1.00 86.56 100 ARG A C 1
ATOM 760 O O . ARG A 1 100 ? -4.982 -0.703 14.785 1.00 86.56 100 ARG A O 1
ATOM 767 N N . LEU A 1 101 ? -6.856 -1.864 15.308 1.00 90.19 101 LEU A N 1
ATOM 768 C CA . LEU A 1 101 ? -6.994 -1.448 16.705 1.00 90.19 101 LEU A CA 1
ATOM 769 C C . LEU A 1 101 ? -6.492 -2.583 17.599 1.00 90.19 101 LEU A C 1
ATOM 771 O O . LEU A 1 101 ? -6.839 -3.748 17.390 1.00 90.19 101 LEU A O 1
ATOM 775 N N . SER A 1 102 ? -5.629 -2.269 18.557 1.00 93.12 102 SER A N 1
ATOM 776 C CA . SER A 1 102 ? -4.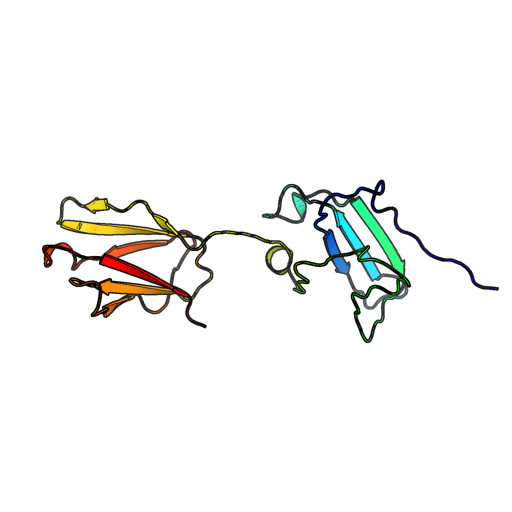931 -3.277 19.354 1.00 93.12 102 SER A CA 1
ATOM 777 C C . SER A 1 102 ? -4.517 -2.766 20.728 1.00 93.12 102 SER A C 1
ATOM 779 O O . SER A 1 102 ? -4.713 -1.594 21.030 1.00 93.12 102 SER A O 1
ATOM 781 N N . ALA A 1 103 ? -3.964 -3.658 21.556 1.00 95.00 103 ALA A N 1
ATOM 782 C CA . ALA A 1 103 ? -3.513 -3.353 22.915 1.00 95.00 103 ALA A CA 1
ATOM 783 C C . ALA A 1 103 ? -4.539 -2.548 23.751 1.00 95.00 103 ALA A C 1
ATOM 785 O O . ALA A 1 103 ? -4.163 -1.543 24.355 1.00 95.00 103 ALA A O 1
ATOM 786 N N . PRO A 1 104 ? -5.834 -2.938 23.773 1.00 96.25 104 PRO A N 1
ATOM 787 C CA . PRO A 1 104 ? -6.814 -2.242 24.596 1.00 96.25 104 PRO A CA 1
ATOM 788 C C . PRO A 1 104 ? -6.444 -2.401 26.073 1.00 96.25 104 PRO A C 1
ATOM 790 O O . PRO A 1 104 ? -6.222 -3.516 26.546 1.00 96.25 104 PRO A O 1
ATOM 793 N N . THR A 1 105 ? -6.397 -1.295 26.805 1.00 96.88 105 THR A N 1
ATOM 794 C CA . THR A 1 105 ? -6.104 -1.290 28.238 1.00 96.88 105 THR A CA 1
ATOM 795 C C . THR A 1 105 ? -6.915 -0.224 28.964 1.00 96.88 105 THR A C 1
ATOM 797 O O . THR A 1 105 ? -7.234 0.827 28.407 1.00 96.88 105 THR A O 1
ATOM 800 N N . VAL A 1 106 ? -7.256 -0.502 30.221 1.00 96.00 106 VAL A N 1
ATOM 801 C CA . VAL A 1 106 ? -7.840 0.476 31.141 1.00 96.00 106 VAL A CA 1
ATOM 802 C C . VAL A 1 106 ? -6.747 0.881 32.121 1.00 96.00 106 VAL A C 1
ATOM 804 O O . VAL A 1 106 ? -6.185 0.043 32.823 1.00 96.00 106 VAL A O 1
ATOM 807 N N . LEU A 1 107 ? -6.426 2.168 32.143 1.00 96.31 107 LEU A N 1
ATOM 808 C CA . LEU A 1 107 ? -5.413 2.748 33.014 1.00 96.31 107 LEU A CA 1
ATOM 809 C C . LEU A 1 107 ? -5.926 2.830 34.466 1.00 96.31 107 LEU A C 1
ATOM 811 O O . LEU A 1 107 ? -7.139 2.869 34.685 1.00 96.31 107 LEU A O 1
ATOM 815 N N . PRO A 1 108 ? -5.042 2.936 35.479 1.00 96.44 108 PRO A N 1
ATOM 816 C CA . PRO A 1 108 ? -5.450 3.018 36.889 1.00 96.44 108 PRO A CA 1
ATOM 817 C C . PRO A 1 108 ? -6.409 4.173 37.224 1.00 96.44 108 PRO A C 1
ATOM 819 O O . PRO A 1 108 ? -7.167 4.090 38.183 1.00 96.44 108 PRO A O 1
ATOM 822 N N . ASN A 1 109 ? -6.401 5.245 36.426 1.00 94.38 109 ASN A N 1
ATOM 823 C CA . ASN A 1 109 ? -7.320 6.382 36.546 1.00 94.38 109 ASN A CA 1
ATOM 824 C C . ASN A 1 109 ? -8.672 6.165 35.823 1.00 94.38 109 ASN A C 1
ATOM 826 O O . ASN A 1 109 ? -9.451 7.106 35.676 1.00 94.38 109 ASN A O 1
ATOM 830 N N . GLY A 1 110 ? -8.941 4.951 35.333 1.00 93.50 110 GLY A N 1
ATOM 831 C CA . GLY A 1 110 ? -10.164 4.572 34.624 1.00 93.50 110 GLY A CA 1
ATOM 832 C C . GLY A 1 110 ? -10.231 5.024 33.161 1.00 93.50 110 GLY A C 1
ATOM 833 O O . GLY A 1 110 ? -11.250 4.809 32.507 1.00 93.50 110 GLY A O 1
ATOM 834 N N . GLN A 1 111 ? -9.182 5.656 32.630 1.00 96.25 111 GLN A N 1
ATOM 835 C CA . GLN A 1 111 ? -9.123 6.023 31.215 1.00 96.25 111 GLN A CA 1
ATOM 836 C C . GLN A 1 111 ? -8.859 4.793 30.349 1.00 96.25 111 GLN A C 1
ATOM 838 O O . GLN A 1 111 ? -8.183 3.858 30.771 1.00 96.25 111 GLN A O 1
ATOM 843 N N . PHE A 1 112 ? -9.366 4.805 29.121 1.00 96.50 112 PHE A N 1
ATOM 844 C CA . PHE A 1 112 ? -9.117 3.735 28.162 1.00 96.50 112 PHE A CA 1
ATOM 845 C C . PHE A 1 112 ? -8.014 4.139 27.189 1.00 96.50 112 PHE A C 1
ATOM 847 O O . PHE A 1 112 ? -7.982 5.281 26.732 1.00 96.50 112 PHE A O 1
ATOM 854 N N . GLN A 1 113 ? -7.139 3.201 26.846 1.00 96.50 113 GLN A N 1
ATOM 855 C CA . GLN A 1 113 ? -6.083 3.391 25.865 1.00 96.50 113 GLN A CA 1
ATOM 856 C C . GLN A 1 113 ? -6.050 2.225 24.873 1.00 96.50 113 GLN A C 1
ATOM 858 O O . GLN A 1 113 ? -6.300 1.077 25.239 1.00 96.50 113 GLN A O 1
ATOM 863 N N . MET A 1 114 ? -5.745 2.522 23.611 1.00 94.50 114 MET A N 1
ATOM 864 C CA . MET A 1 114 ? -5.499 1.519 22.573 1.00 94.50 114 MET A CA 1
ATOM 865 C C . MET A 1 114 ? -4.495 2.028 21.536 1.00 94.50 114 MET A C 1
ATOM 867 O O . MET A 1 114 ? -4.312 3.234 21.367 1.00 94.50 114 MET A O 1
ATOM 871 N N . THR A 1 115 ? -3.892 1.102 20.797 1.00 92.25 115 THR A N 1
ATOM 872 C CA . THR A 1 115 ? -2.947 1.393 19.716 1.00 92.25 115 THR A CA 1
ATOM 873 C C . THR A 1 115 ? -3.610 1.222 18.356 1.00 92.25 115 THR A C 1
ATOM 875 O O . THR A 1 115 ? -4.211 0.180 18.077 1.00 92.25 115 THR A O 1
ATOM 878 N N . ILE A 1 116 ? -3.451 2.229 17.499 1.00 88.06 116 ILE A N 1
ATOM 879 C CA . ILE A 1 116 ? -3.870 2.253 16.102 1.00 88.06 116 ILE A CA 1
ATOM 880 C C . ILE A 1 116 ? -2.626 2.105 15.227 1.00 88.06 116 ILE A C 1
ATOM 882 O O . ILE A 1 116 ? -1.635 2.795 15.448 1.00 88.06 116 ILE A O 1
ATOM 886 N N . SER A 1 117 ? -2.684 1.213 14.241 1.00 86.00 117 SER A N 1
ATOM 887 C CA . SER A 1 117 ? -1.600 0.982 13.273 1.00 86.00 117 SER A CA 1
ATOM 888 C C . SER A 1 117 ? -2.145 0.830 11.853 1.00 86.00 117 SER A C 1
ATOM 890 O O . SER A 1 117 ? -3.318 0.477 11.699 1.00 86.00 117 SER A O 1
ATOM 892 N N . GLY A 1 118 ? -1.326 1.094 10.832 1.00 77.56 118 GLY A N 1
ATOM 893 C CA . GLY A 1 118 ? -1.735 1.041 9.418 1.00 77.56 118 GLY A CA 1
ATOM 894 C C . GLY A 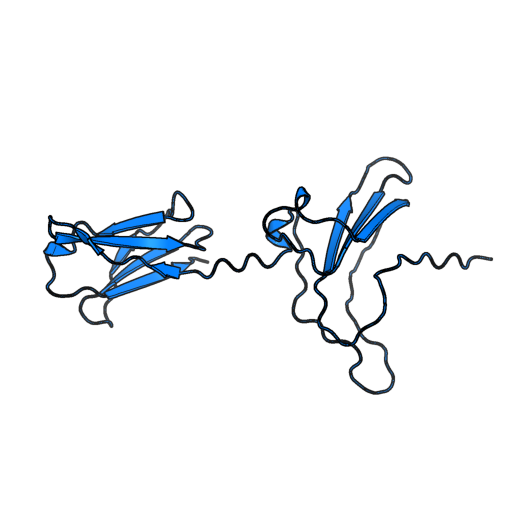1 118 ? -2.651 2.190 9.003 1.00 77.56 118 GLY A C 1
ATOM 895 O O . GLY A 1 118 ? -3.508 2.060 8.115 1.00 77.56 118 GLY A O 1
ATOM 896 N N . ALA A 1 119 ? -2.498 3.310 9.698 1.00 67.12 119 ALA A N 1
ATOM 897 C CA . ALA A 1 119 ? -3.290 4.515 9.584 1.00 67.12 119 ALA A CA 1
ATOM 898 C C . ALA A 1 119 ? -2.483 5.583 8.840 1.00 67.12 119 ALA A C 1
ATOM 900 O O . ALA A 1 119 ? -2.032 6.554 9.440 1.00 67.12 119 ALA A O 1
ATOM 901 N N . ALA A 1 120 ? -2.342 5.428 7.520 1.00 60.78 120 ALA A N 1
ATOM 902 C CA . ALA A 1 120 ? -2.043 6.575 6.668 1.00 60.78 120 ALA A CA 1
ATOM 903 C C . ALA A 1 120 ? -3.172 7.596 6.890 1.00 60.78 120 ALA A C 1
ATOM 905 O O . ALA A 1 120 ? -4.348 7.277 6.705 1.00 60.78 120 ALA A O 1
ATOM 906 N N . THR A 1 121 ? -2.821 8.750 7.442 1.00 68.62 121 THR A N 1
ATOM 907 C CA . THR A 1 121 ? -3.739 9.804 7.879 1.00 68.62 121 THR A CA 1
ATOM 908 C C . THR A 1 121 ? -4.603 10.328 6.721 1.00 68.62 121 THR A C 1
ATOM 910 O O . THR A 1 121 ? -4.144 10.289 5.580 1.00 68.62 121 THR A O 1
ATOM 913 N N . PRO A 1 122 ? -5.828 10.840 6.981 1.00 77.06 122 PRO A N 1
ATOM 914 C CA . PRO A 1 122 ? -6.481 11.059 8.279 1.00 77.06 122 PRO A CA 1
ATOM 915 C C . PRO A 1 122 ? -7.354 9.878 8.752 1.00 77.06 122 PRO A C 1
ATOM 917 O O . PRO A 1 122 ? -7.903 9.106 7.966 1.00 77.06 122 PRO A O 1
ATOM 920 N N . ILE A 1 123 ? -7.512 9.756 10.077 1.00 82.31 123 ILE A N 1
ATOM 921 C CA . ILE A 1 123 ? -8.396 8.765 10.709 1.00 82.31 123 ILE A CA 1
ATOM 922 C C . ILE A 1 123 ? -9.404 9.431 11.641 1.00 82.31 123 ILE A C 1
ATOM 924 O O . ILE A 1 123 ? -9.084 10.405 12.327 1.00 82.31 123 ILE A O 1
ATOM 928 N N . VAL A 1 124 ? -10.595 8.843 11.719 1.00 88.62 124 VAL A N 1
ATOM 929 C CA . VAL A 1 124 ? -11.595 9.160 12.740 1.00 88.62 124 VAL A CA 1
ATOM 930 C C . VAL A 1 124 ? -11.717 7.979 13.693 1.00 88.62 124 VAL A C 1
ATOM 932 O O . VAL A 1 124 ? -11.816 6.829 13.262 1.00 88.62 124 VAL A O 1
ATOM 935 N N . ILE A 1 125 ? -11.725 8.269 14.994 1.00 90.75 125 ILE A N 1
ATOM 936 C CA . ILE A 1 125 ? -12.038 7.305 16.052 1.00 90.75 125 ILE A CA 1
ATOM 937 C C . ILE A 1 125 ? -13.364 7.710 16.672 1.00 90.75 125 ILE A C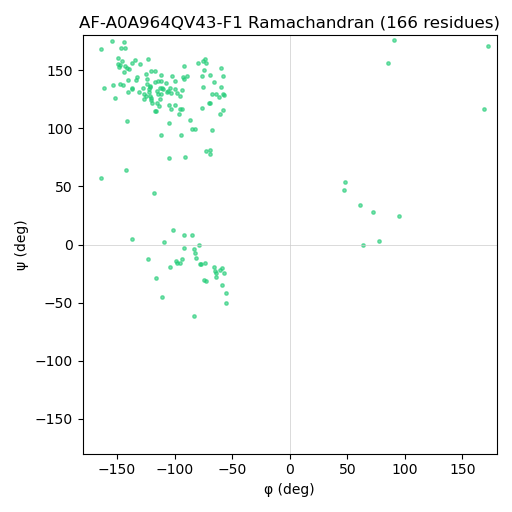 1
ATOM 939 O O . ILE A 1 125 ? -13.535 8.853 17.104 1.00 90.75 125 ILE A O 1
ATOM 943 N N . GLU A 1 126 ? -14.279 6.756 16.771 1.00 94.38 126 GLU A N 1
ATOM 944 C CA . GLU A 1 126 ? -15.576 6.946 17.401 1.00 94.38 126 GLU A CA 1
ATOM 945 C C . GLU A 1 126 ? -15.758 5.990 18.572 1.00 94.38 126 GLU A C 1
ATOM 947 O O . GLU A 1 126 ? -15.260 4.861 18.569 1.00 94.38 126 GLU A O 1
ATOM 952 N N . ALA A 1 127 ? -16.518 6.451 19.562 1.00 96.31 127 ALA A N 1
ATOM 953 C CA . ALA A 1 127 ? -16.955 5.640 20.685 1.00 96.31 127 ALA A CA 1
ATOM 954 C C . ALA A 1 127 ? -18.482 5.513 20.699 1.00 96.31 127 ALA A C 1
ATOM 956 O O . ALA A 1 127 ? -19.199 6.428 20.293 1.00 96.31 127 ALA A O 1
ATOM 957 N N . SER A 1 128 ? -18.974 4.387 21.205 1.00 97.44 128 SER A N 1
ATOM 958 C CA . SER A 1 128 ? -20.397 4.114 21.397 1.00 97.44 128 SER A CA 1
ATOM 959 C C . SER A 1 128 ? -20.638 3.392 22.719 1.00 97.44 128 SER A C 1
ATOM 961 O O . SER A 1 128 ? -19.789 2.636 23.185 1.00 97.44 128 SER A O 1
ATOM 963 N N . THR A 1 129 ? -21.807 3.589 23.322 1.00 96.94 129 THR A N 1
ATOM 964 C CA . THR A 1 129 ? -22.270 2.822 24.491 1.00 96.94 129 THR A CA 1
ATOM 965 C C . THR A 1 129 ? -23.228 1.688 24.113 1.00 96.94 129 THR A C 1
ATOM 967 O O . THR A 1 129 ? -23.477 0.805 24.931 1.00 96.94 129 THR A O 1
ATOM 970 N N . ASN A 1 130 ? -23.758 1.688 22.885 1.00 96.00 130 ASN A N 1
ATOM 971 C CA . ASN A 1 130 ? -24.867 0.830 22.454 1.00 96.00 130 ASN A CA 1
ATOM 972 C C . ASN A 1 130 ? -24.676 0.203 21.057 1.00 96.00 130 ASN A C 1
ATOM 974 O O . ASN A 1 130 ? -25.593 -0.448 20.567 1.00 96.00 130 ASN A O 1
ATOM 978 N N . LEU A 1 131 ? -23.515 0.401 20.419 1.00 96.12 131 LEU A N 1
ATOM 979 C CA . LEU A 1 131 ? -23.176 -0.033 19.052 1.00 96.12 131 LEU A CA 1
ATOM 980 C C . LEU A 1 131 ? -24.009 0.604 17.924 1.00 96.12 131 LEU A C 1
ATOM 982 O O . LEU A 1 131 ? -23.741 0.335 16.753 1.00 96.12 131 LEU A O 1
ATOM 986 N N . THR A 1 132 ? -24.965 1.479 18.236 1.00 96.31 132 THR A N 1
ATOM 987 C CA . THR A 1 132 ? -25.840 2.132 17.248 1.00 96.31 132 THR A CA 1
ATOM 988 C C . THR A 1 132 ? -25.548 3.623 17.125 1.00 96.31 132 THR A C 1
ATOM 990 O O . THR A 1 132 ? -25.409 4.137 16.018 1.00 96.31 132 THR A O 1
ATOM 993 N N . SER A 1 133 ? -25.390 4.320 18.249 1.00 96.19 133 SER A N 1
ATOM 994 C CA . SER A 1 133 ? -25.043 5.739 18.313 1.00 96.19 133 SER A CA 1
ATOM 995 C C . SER A 1 133 ? -23.536 5.889 18.492 1.00 96.19 133 SER A C 1
ATOM 997 O O . SER A 1 133 ? -22.989 5.461 19.509 1.00 96.19 133 SER A O 1
ATOM 999 N N . TRP A 1 134 ? -22.869 6.496 17.513 1.00 96.81 134 TRP A N 1
ATOM 1000 C CA . TRP A 1 134 ? -21.420 6.688 17.504 1.00 96.81 134 TRP A CA 1
ATOM 1001 C C . TRP A 1 134 ? -21.085 8.172 17.629 1.00 96.81 134 TRP A C 1
ATOM 1003 O O . TRP A 1 134 ? -21.718 9.015 16.998 1.00 96.81 134 TRP A O 1
ATOM 1013 N N . THR A 1 135 ? -20.125 8.501 18.490 1.00 95.06 135 THR A N 1
ATOM 1014 C CA . THR A 1 135 ? -19.673 9.877 18.718 1.00 95.06 135 THR A CA 1
ATOM 1015 C C . THR A 1 135 ? -18.181 9.988 18.416 1.00 95.06 135 THR A C 1
ATOM 1017 O O . THR A 1 135 ? -17.400 9.220 18.994 1.00 95.06 135 THR A O 1
ATOM 1020 N N . PRO A 1 136 ? -17.755 10.949 17.576 1.00 92.88 136 PRO A N 1
ATOM 1021 C CA . PRO A 1 136 ? -16.342 11.186 17.315 1.00 92.88 136 PRO A CA 1
ATOM 1022 C C . PRO A 1 136 ? -15.570 11.552 18.586 1.00 92.88 136 PRO A C 1
ATOM 1024 O O . PRO A 1 136 ? -16.017 12.357 19.405 1.00 92.88 136 PRO A O 1
ATOM 1027 N N . ARG A 1 137 ? -14.394 10.945 18.754 1.00 91.31 137 ARG A N 1
ATOM 1028 C CA . ARG A 1 137 ? -13.446 11.214 19.850 1.00 91.31 137 ARG A CA 1
ATOM 1029 C C . ARG A 1 137 ? -12.122 11.776 19.349 1.00 91.31 137 ARG A C 1
ATOM 1031 O O . ARG A 1 137 ? -11.490 12.546 20.062 1.00 91.31 137 ARG A O 1
ATOM 1038 N N . LEU A 1 138 ? -11.736 11.419 18.129 1.00 83.00 138 LEU A N 1
ATOM 1039 C CA . LEU A 1 138 ? -10.605 11.976 17.399 1.00 83.00 138 LEU A CA 1
ATOM 1040 C C . LEU A 1 138 ? -11.032 12.127 15.942 1.00 83.00 138 LEU A C 1
ATOM 1042 O O . LEU A 1 138 ? -11.582 11.176 15.389 1.00 83.00 138 LEU A O 1
ATOM 1046 N N . THR A 1 139 ? -10.796 13.287 15.334 1.00 74.44 139 THR A N 1
ATOM 1047 C CA . THR A 1 139 ? -11.267 13.560 13.967 1.00 74.44 139 THR A CA 1
ATOM 1048 C C . THR A 1 139 ? -10.183 13.953 12.972 1.00 74.44 139 THR A C 1
ATOM 1050 O O . THR A 1 139 ? -10.488 13.963 11.786 1.00 74.44 139 THR A O 1
ATOM 1053 N N . ASN A 1 140 ? -8.944 14.270 13.384 1.00 64.81 140 ASN A N 1
ATOM 1054 C CA . ASN A 1 140 ? -7.957 14.757 12.411 1.00 64.81 140 ASN A CA 1
ATOM 1055 C C . ASN A 1 140 ? -6.480 14.747 12.860 1.00 64.81 140 ASN A C 1
ATOM 1057 O O . ASN A 1 140 ? -5.867 15.809 12.868 1.00 64.81 140 ASN A O 1
ATOM 1061 N N . SER A 1 141 ? -5.910 13.600 13.258 1.00 61.91 141 SER A N 1
ATOM 1062 C CA . SER A 1 141 ? -4.455 13.293 13.185 1.00 61.91 141 SER A CA 1
ATOM 1063 C C . SER A 1 141 ? -4.127 12.027 13.979 1.00 61.91 141 SER A C 1
ATOM 1065 O O . SER A 1 141 ? -4.234 12.030 15.203 1.00 61.91 141 SER A O 1
ATOM 1067 N N . ALA A 1 142 ? -3.646 10.977 13.310 1.00 60.06 142 ALA A N 1
ATOM 1068 C CA . ALA A 1 142 ? -2.664 10.092 13.931 1.00 60.06 142 ALA A CA 1
ATOM 1069 C C . ALA A 1 142 ? -1.292 10.757 13.694 1.00 60.06 142 ALA A C 1
ATOM 1071 O O . ALA A 1 142 ? -0.794 10.689 12.575 1.00 60.06 142 ALA A O 1
ATOM 1072 N N . PRO A 1 143 ? -0.706 11.484 14.665 1.00 64.31 143 PRO A N 1
ATOM 1073 C CA . PRO A 1 143 ? 0.576 12.177 14.483 1.00 64.31 143 PRO A CA 1
ATOM 1074 C C . PRO A 1 143 ? 1.733 11.240 14.102 1.00 64.31 143 PRO A C 1
ATOM 1076 O O . PRO A 1 143 ? 2.743 11.698 13.577 1.00 64.31 143 PRO A O 1
ATOM 1079 N N . THR A 1 144 ? 1.589 9.942 14.372 1.00 72.12 144 THR A N 1
ATOM 1080 C CA . THR A 1 144 ? 2.556 8.882 14.074 1.00 72.12 144 THR A CA 1
ATOM 1081 C C . THR A 1 144 ? 1.818 7.593 13.710 1.00 72.12 144 THR A C 1
ATOM 1083 O O . THR A 1 144 ? 0.678 7.400 14.127 1.00 72.12 144 THR A O 1
ATOM 1086 N N . ASP A 1 145 ? 2.472 6.681 12.991 1.00 77.19 145 ASP A N 1
ATOM 1087 C CA . ASP A 1 145 ? 2.029 5.287 12.856 1.00 77.19 145 ASP A CA 1
ATOM 1088 C C . ASP A 1 145 ? 3.106 4.371 13.474 1.00 77.19 145 ASP A C 1
ATOM 1090 O O . ASP A 1 145 ? 4.238 4.364 12.980 1.00 77.19 145 ASP A O 1
ATOM 1094 N N . PRO A 1 146 ? 2.821 3.646 14.576 1.00 84.62 146 PRO A N 1
ATOM 1095 C CA . PRO A 1 146 ? 1.533 3.562 15.268 1.00 84.62 146 PRO A CA 1
ATOM 1096 C C . PRO A 1 146 ? 1.194 4.811 16.104 1.00 84.62 146 PRO A C 1
ATOM 1098 O O . PRO A 1 146 ? 2.074 5.555 16.544 1.00 84.62 146 PRO A O 1
ATOM 1101 N N . TYR A 1 147 ? -0.098 5.007 16.376 1.00 86.62 147 TYR A N 1
ATOM 1102 C CA . TYR A 1 147 ? -0.630 6.050 17.257 1.00 86.62 147 TYR A CA 1
ATOM 1103 C C . TYR A 1 147 ? -1.300 5.441 18.489 1.00 86.62 147 TYR A C 1
ATOM 1105 O O . TYR A 1 147 ? -2.129 4.537 18.376 1.00 86.62 147 TYR A O 1
ATOM 1113 N N . VAL A 1 148 ? -0.978 5.962 19.673 1.00 91.31 148 VAL A N 1
ATOM 1114 C CA . VAL A 1 148 ? -1.626 5.568 20.928 1.00 91.31 148 VAL A CA 1
ATOM 1115 C C . VAL A 1 148 ? -2.745 6.558 21.242 1.00 91.31 148 VAL A C 1
ATOM 1117 O O . VAL A 1 148 ? -2.495 7.722 21.550 1.00 91.31 148 VAL A O 1
ATOM 1120 N N . PHE A 1 149 ? -3.988 6.087 21.175 1.00 91.75 149 PHE A N 1
ATOM 1121 C CA . PHE A 1 149 ? -5.177 6.867 21.502 1.00 91.75 149 PHE A CA 1
ATOM 1122 C C . PHE A 1 149 ? -5.573 6.656 22.962 1.00 91.75 149 PHE A C 1
ATOM 1124 O O . PHE A 1 149 ? -5.687 5.514 23.408 1.00 91.75 149 PHE A O 1
ATOM 1131 N N . THR A 1 150 ? -5.859 7.751 23.670 1.00 94.81 150 THR A N 1
ATOM 1132 C CA . THR A 1 150 ? -6.383 7.731 25.041 1.00 94.81 150 THR A CA 1
ATOM 1133 C C . THR A 1 150 ? -7.746 8.416 25.095 1.00 94.81 150 THR A C 1
ATOM 1135 O O . THR A 1 150 ? -7.877 9.600 24.787 1.00 94.81 150 THR A O 1
ATOM 1138 N N . ASP A 1 151 ? -8.766 7.691 25.547 1.00 95.25 151 ASP A N 1
ATOM 1139 C CA . ASP A 1 151 ? -10.097 8.223 25.814 1.00 95.25 151 ASP A CA 1
ATOM 1140 C C . ASP A 1 151 ? -10.230 8.611 27.288 1.00 95.25 151 ASP A C 1
ATOM 1142 O O . ASP A 1 151 ? -10.565 7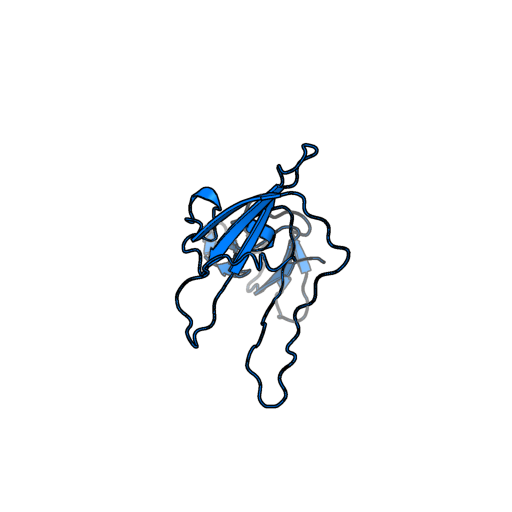.803 28.158 1.00 95.25 151 ASP A O 1
ATOM 1146 N N . THR A 1 152 ? -9.981 9.889 27.562 1.00 95.12 152 THR A N 1
ATOM 1147 C CA . THR A 1 152 ? -9.991 10.449 28.921 1.00 95.12 152 THR A CA 1
ATOM 1148 C C . THR A 1 152 ? -11.367 10.436 29.585 1.00 95.12 152 THR A C 1
ATOM 1150 O O . THR A 1 152 ? -11.450 10.510 30.807 1.00 95.12 152 THR A O 1
ATOM 1153 N N . ALA A 1 153 ? -12.444 10.316 28.801 1.00 94.12 153 ALA A N 1
ATOM 1154 C CA . ALA A 1 153 ? -13.816 10.286 29.300 1.00 94.12 153 ALA A CA 1
ATOM 1155 C C . ALA A 1 153 ? -14.329 8.865 29.575 1.00 94.12 153 ALA A C 1
ATOM 1157 O O . ALA A 1 153 ? -15.465 8.723 30.020 1.00 94.12 153 ALA A O 1
ATOM 1158 N N . ALA A 1 154 ? -13.541 7.820 29.293 1.00 95.31 154 ALA A N 1
ATOM 1159 C CA . ALA A 1 154 ? -13.998 6.432 29.373 1.00 95.31 154 ALA A CA 1
ATOM 1160 C C . ALA A 1 154 ? -14.498 6.036 30.772 1.00 95.31 154 ALA A C 1
ATOM 1162 O O . ALA A 1 154 ? -15.494 5.324 30.874 1.00 95.31 154 ALA A O 1
ATOM 1163 N N . SER A 1 155 ? -13.883 6.570 31.833 1.00 94.81 155 SER A N 1
ATOM 1164 C CA . SER A 1 155 ? -14.256 6.310 33.232 1.00 94.81 155 SER A CA 1
ATOM 1165 C C . SER A 1 155 ? -15.689 6.723 33.587 1.00 94.81 155 SER A C 1
ATOM 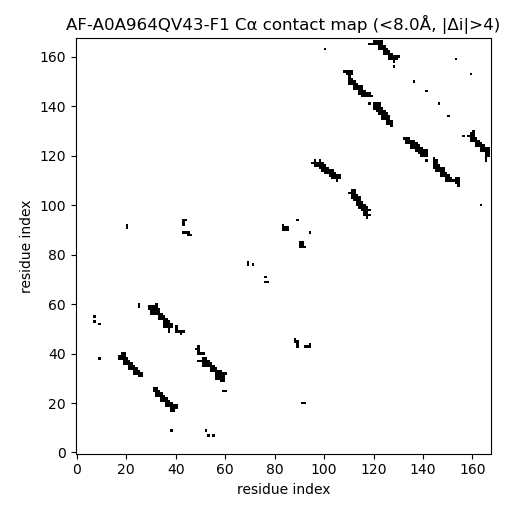1167 O O . SER A 1 155 ? -16.261 6.191 34.534 1.00 94.81 155 SER A O 1
ATOM 1169 N N . GLY A 1 156 ? -16.295 7.638 32.821 1.00 94.25 156 GLY A N 1
ATOM 1170 C CA . GLY A 1 156 ? -17.685 8.064 33.004 1.00 94.25 156 GLY A CA 1
ATOM 1171 C C . GLY A 1 156 ? -18.730 7.093 32.443 1.00 94.25 156 GLY A C 1
ATOM 1172 O O . GLY A 1 156 ? -19.922 7.377 32.527 1.00 94.25 156 GLY A O 1
ATOM 1173 N N . PHE A 1 157 ? -18.319 5.973 31.838 1.00 93.44 157 PHE A N 1
ATOM 1174 C CA . PHE A 1 157 ? -19.213 5.051 31.140 1.00 93.44 157 PHE A CA 1
ATOM 1175 C C . PHE A 1 157 ? -18.967 3.614 31.597 1.00 93.44 157 PHE A C 1
ATOM 1177 O O . PHE A 1 157 ? -17.843 3.129 31.577 1.00 93.44 157 PHE A O 1
ATOM 1184 N N . GLN A 1 158 ? -20.038 2.887 31.931 1.00 91.56 158 GLN A N 1
ATOM 1185 C CA . GLN A 1 158 ? -19.945 1.470 32.321 1.00 91.56 158 GLN A CA 1
ATOM 1186 C C . GLN A 1 158 ? -19.447 0.562 31.187 1.00 91.56 158 GLN A C 1
ATOM 1188 O O . GLN A 1 158 ? -18.948 -0.535 31.430 1.00 91.56 158 GLN A O 1
ATOM 1193 N N . ARG A 1 159 ? -19.634 0.990 29.935 1.00 92.50 159 ARG A N 1
ATOM 1194 C CA . ARG A 1 159 ? -19.199 0.269 28.741 1.00 92.50 159 ARG A CA 1
ATOM 1195 C C . ARG A 1 159 ? -18.967 1.244 27.601 1.00 92.50 159 ARG A C 1
ATOM 1197 O O . ARG A 1 159 ? -19.797 2.124 27.365 1.00 92.50 159 ARG A O 1
ATOM 1204 N N . ARG A 1 160 ? -17.878 1.038 26.865 1.00 94.31 160 ARG A N 1
ATOM 1205 C CA . ARG A 1 160 ? -17.621 1.694 25.584 1.00 94.31 160 ARG A CA 1
ATOM 1206 C C . ARG A 1 160 ? -17.149 0.689 24.547 1.00 94.31 160 ARG A C 1
ATOM 1208 O O . ARG A 1 160 ? -16.385 -0.223 24.848 1.00 94.31 160 ARG A O 1
ATOM 1215 N N . PHE A 1 161 ? -17.615 0.894 23.328 1.00 95.94 161 PHE A N 1
ATOM 1216 C CA . PHE A 1 161 ? -17.165 0.236 22.116 1.00 95.94 161 PHE A CA 1
ATOM 1217 C C . PHE A 1 161 ? -16.462 1.267 21.248 1.00 95.94 161 PHE A C 1
ATOM 1219 O O . PHE A 1 161 ? -16.873 2.427 21.222 1.00 95.94 161 PHE A O 1
ATOM 1226 N N . TYR A 1 162 ? -15.434 0.837 20.528 1.00 95.25 162 TYR A N 1
ATOM 1227 C CA . TYR A 1 162 ? -14.617 1.709 19.697 1.00 95.25 162 TYR A CA 1
ATOM 1228 C C . TYR A 1 162 ? -14.606 1.187 18.267 1.00 95.25 162 TYR A C 1
ATOM 1230 O O . TYR A 1 162 ? -14.490 -0.018 18.040 1.00 95.25 162 TYR A O 1
ATOM 1238 N N . ARG A 1 163 ? -14.711 2.101 17.305 1.00 92.81 163 ARG A N 1
ATOM 1239 C CA . ARG A 1 163 ? -14.435 1.837 15.893 1.00 92.81 163 ARG A CA 1
ATOM 1240 C C . ARG A 1 163 ? -13.586 2.965 15.349 1.00 92.81 163 ARG A C 1
ATOM 1242 O O . ARG A 1 163 ? -13.577 4.068 15.894 1.00 92.81 163 ARG A O 1
ATOM 1249 N N . ALA A 1 164 ? -12.891 2.687 14.265 1.00 88.81 164 ALA A N 1
ATOM 1250 C CA . ALA A 1 164 ? -12.143 3.704 13.566 1.00 88.81 164 ALA A CA 1
ATOM 1251 C C . ALA A 1 164 ? -12.228 3.458 12.064 1.00 88.81 164 ALA A C 1
ATOM 1253 O O . ALA A 1 164 ? -12.448 2.326 11.626 1.00 88.81 164 ALA A O 1
ATOM 1254 N N . TYR A 1 165 ? -12.091 4.522 11.290 1.00 84.81 165 TYR A N 1
ATOM 1255 C CA . TYR A 1 165 ? -12.119 4.467 9.837 1.00 84.81 165 TYR A CA 1
ATOM 1256 C C . TYR A 1 165 ? -11.212 5.547 9.255 1.00 84.81 165 TYR A C 1
ATOM 1258 O O . TYR A 1 165 ? -10.961 6.580 9.882 1.00 84.81 165 TYR A O 1
ATOM 1266 N N . LYS A 1 166 ? -10.708 5.280 8.051 1.00 79.62 166 LYS A N 1
ATOM 1267 C CA . LYS A 1 166 ? -9.979 6.264 7.252 1.00 79.62 166 LYS A CA 1
ATOM 1268 C C . LYS A 1 166 ? -10.991 7.244 6.668 1.00 79.62 166 LYS A C 1
ATOM 1270 O O . LYS A 1 166 ? -12.048 6.812 6.205 1.00 79.62 166 LYS A O 1
ATOM 1275 N N . THR A 1 167 ? -10.701 8.536 6.718 1.00 68.75 167 THR A N 1
ATOM 1276 C CA . THR A 1 167 ? -11.477 9.495 5.923 1.00 68.75 167 THR A CA 1
ATOM 1277 C C . THR A 1 167 ? -11.028 9.400 4.464 1.00 68.75 167 THR A C 1
ATOM 1279 O O . THR A 1 167 ? -9.846 9.122 4.248 1.00 68.75 167 THR A O 1
ATOM 1282 N N . PRO A 1 168 ? -11.938 9.581 3.490 1.00 60.50 168 PRO A N 1
ATOM 1283 C CA . PRO A 1 168 ? -11.571 9.698 2.080 1.00 60.50 168 PRO A CA 1
ATOM 1284 C C . PRO A 1 168 ? -10.511 10.773 1.828 1.00 60.50 168 PRO A C 1
ATOM 1286 O O . PRO A 1 168 ? -10.475 11.754 2.611 1.00 60.50 168 PRO A O 1
#

Radius of gyration: 24.12 Å; Cα contacts (8 Å, |Δi|>4): 253; chains: 1; bounding box: 47×36×78 Å

Nearest PDB structures (foldseek):
  7skp-assembly1_A  TM=4.178E-01  e=7.306E-01  synthetic construct
  7skp-assembly1_B  TM=3.976E-01  e=6.909E-01  synthetic construct
  1f6f-assembly1_C  TM=5.834E-01  e=2.789E+00  Rattus norvegicus
  7y6e-assembly3_C  TM=3.168E-01  e=1.142E+00  Chelicerata
  4y5y-assembly1_C  TM=5.069E-01  e=9.005E+00  Homo sapiens

Sequence (168 aa):
METSTWLMDLGAPDEAVNFFVLKFNLSDQTNSDSVVVWRNPANLASEAGSPAIGTRSGFNMIFNNTTVAMFASSGQLMSADEVRLGTTWADVVPLRQPFRLSAPTVLPNGQFQMTISGAATPIVIEASTNLTSWTPRLTNSAPTDPYVFTDTAASGFQRRFYRAYKTP

Solvent-accessible surface area (backbone atoms only — not comparable to full-atom values): 11068 Å² total; per-residue (Å²): 143,84,83,82,81,83,79,79,81,85,68,83,89,74,94,69,92,79,52,76,49,76,47,79,47,84,56,97,53,89,36,54,17,32,43,37,34,28,66,63,56,85,37,70,92,34,66,92,68,25,79,60,74,46,74,49,68,67,35,77,86,85,77,94,77,86,84,91,80,84,93,66,96,72,76,88,89,76,85,84,91,82,88,66,80,59,94,49,63,69,61,53,38,88,74,78,50,64,71,40,82,41,78,77,45,73,45,98,87,42,26,35,34,31,37,38,30,47,56,76,67,44,37,35,34,29,41,20,74,74,87,74,61,74,43,80,77,42,74,78,66,50,94,43,77,65,27,78,49,71,42,79,67,42,58,83,46,101,54,78,46,76,52,70,48,71,57,134

Foldseek 3Di:
DDDPPPDDDPDDDDPDDKDKDWDWDADPDAQFIKIWMAIPFPDLPDPVNGDTPDMDTRHHDDDPDDDDDDPDPDDDPDDDDDAFDDPDSNRGGPPPPPFDWADWDQDPLRKIKIKTAPDPDDKWKWKDQPVPDTDTPDGGDQVDGTRMDIGPCRNVHPDMDMDMDHDD

=== Feature glossary ===
Key to the feature types in this record:

pLDDT. pLDDT is the predicted lDDT-Cα score: AlphaFold's confidence that the local environment of each residue (all inter-atomic distances within 15 Å) is correctly placed. It is a per-residue number between 0 and 100, with higher meaning more reliable.

Radius of gyration, Cα contacts, bounding box. The geometric summary reports three shape descriptors. Rg (radius of gyration) measures how spread out the Cα atoms are about their centre of mass; compact globular proteins have small Rg, elongated or unfolded ones large. Cα contacts (<8 Å, |i−j|>4) count long-range residue pairs in spatial proximity — high for tightly packed folds, near zero for rods or random coil. The bounding-box extents give the protein's footprint along x, y, z in Å.

Backbone torsions (φ/ψ). Backbone dihedral angles. Every residue except chain termini has a φ (preceding-C → N → Cα → C) and a ψ (N → Cα → C → next-N). They are reported in degrees following the IUPAC sign convention. Secondary structure is essentially a statement about which (φ, ψ) basin each residue occupies.

Contact-map, Ramachandran, and PAE plots. Plot images: a contact map (which residues are close in 3D, as an N×N binary image), a Ramachandran scatter (backbone torsion angles, revealing secondary-structure composition at a glance), and — for AlphaFold structures — a PAE heatmap (pairwise prediction confidence).

Predicted aligned error. Predicted Aligned Error (PAE) is an AlphaFold confidence matrix: entry (i, j) is the expected error in the position of residue j, in ångströms, when the prediction is superimposed on the true structure at residue i. Low PAE within a block of residues means that block is internally rigid and well-predicted; high PAE between two blocks means their relative placement is uncertain even if each block individually is confident.

Secondary structure (3-state, P-SEA). Three-state secondary structure (P-SEA) collapses the eight DSSP classes into helix (a), strand (b), and coil (c). P-SEA assigns these from Cα geometry alone — distances and angles — without requiring backbone oxygens, so it works on any Cα trace.

Solvent-accessible surface area. Solvent-accessible surface area (SASA) is the area in Å² traced out by the centre of a 1.4 Å probe sphere (a water molecule) rolled over the protein's van der Waals surface (Shrake–Rupley / Lee–Richards construction). Buried residues have near-zero SASA; fully exposed residues can exceed 200 Å². The total SASA scales roughly with the number of surface residues.

Foldseek 3Di. The Foldseek 3Di string encodes local tertiary geometry as a 20-letter alphabet — one character per residue — derived from the relative positions of nearby Cα atoms. Unlike the amino-acid sequence, 3Di is a direct function of the 3D structure, so two proteins with the same fold have similar 3Di strings even at low sequence identity.

B-factor. For experimental (PDB) structures, the B-factor (temperature factor) quantifies the positional spread of each atom in the crystal — a combination of thermal vibration and static disorder — in units of Å². High B-factors mark flexible loops or poorly resolved regions; low B-factors mark the rigid, well-ordered core.

mmCIF coordinates. The mmCIF block holds the 3D Cartesian coordinates of each backbone atom (N, Cα, C, O) in ångströms. mmCIF is the PDB's canonical archive format — a tagged-loop text representation of the atomic model.

InterPro / GO / CATH / organism. Functional annotations link the protein to curated databases. InterPro entries identify conserved domains and families by matching the sequence against member-database signatures (Pfam, PROSITE, CDD, …). Gene Ontology (GO) terms describe molecular function, biological process, and cellular component in a controlled vocabulary. CATH places the structure in a hierarchical fold classification (Class/Architecture/Topology/Homologous-superfamily). The organism is the source species.

Rendered structure images. Structure images are PyMOL renders from six orthogonal camera directions. Cartoon representation draws helices as coils and strands as arrows; sticks shows the backbone as bonds; surface shows the solvent-excluded envelope. Rainbow coloring maps sequence position to hue (blue→red, N→C); chain coloring assigns a distinct color per polypeptide.

Sequence. This is the polypeptide sequence — one letter per residue, N-terminus first. Length ranges from a few dozen residues for small domains to over a thousand for large multi-domain proteins.

Secondary structure (8-state, DSSP). The SS8 string is DSSP's per-residue secondary-structure call. α-helix (H) means an i→i+4 H-bond ladder; β-strand (E) means the residue participates in a β-sheet; 3₁₀ (G) and π (I) are tighter and wider helices; T/S are turns/bends; '-' is loop.

Nearest PDB structures. Structural nearest neighbors (via Foldseek easy-search vs the PDB). Reported per hit: target PDB id, E-value, and alignment TM-score. A TM-score above ~0.5 is the conventional threshold for 'same fold'.